Protein AF-A0A0F9TT31-F1 (afdb_monomer)

Nearest PDB structures (foldseek):
  1v15-assembly1_A  TM=3.562E-01  e=1.984E-02  Escherichia coli
  4qko-assembly4_H  TM=3.176E-01  e=2.264E-02  Pseudomonas aeruginosa PAO1
  1v14-assembly3_C  TM=3.123E-01  e=6.092E-02  Escherichia coli

Mean predicted aligned error: 6.69 Å

Structure (mmCIF, N/CA/C/O backbone):
data_AF-A0A0F9TT31-F1
#
_entry.id   AF-A0A0F9TT31-F1
#
loop_
_atom_site.group_PDB
_atom_site.id
_atom_site.type_symbol
_atom_site.label_atom_id
_atom_site.label_alt_id
_atom_site.label_comp_id
_atom_site.label_asym_id
_atom_site.label_entity_id
_atom_site.label_seq_id
_atom_site.pdbx_PDB_ins_code
_atom_site.Cartn_x
_atom_site.Cartn_y
_atom_site.Cartn_z
_atom_site.occupancy
_atom_site.B_iso_or_equiv
_atom_site.auth_seq_id
_atom_site.auth_comp_i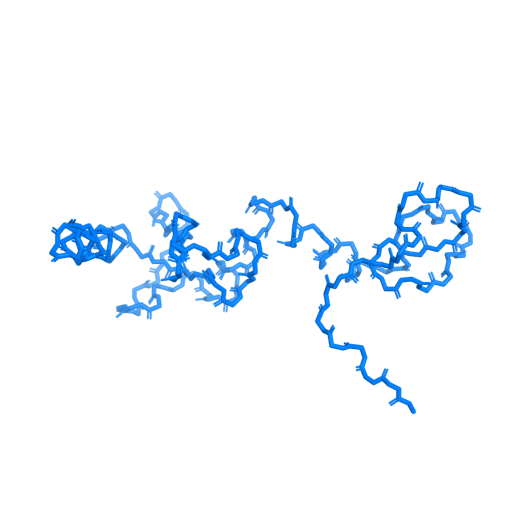d
_atom_site.auth_asym_id
_atom_site.auth_atom_id
_atom_site.pdbx_PDB_model_num
ATOM 1 N N . MET A 1 1 ? -3.411 -18.123 -25.938 1.00 38.16 1 MET A N 1
ATOM 2 C CA . MET A 1 1 ? -2.824 -16.863 -25.429 1.00 38.16 1 MET A CA 1
ATOM 3 C C . MET A 1 1 ? -3.143 -16.754 -23.943 1.00 38.16 1 MET A C 1
ATOM 5 O O . MET A 1 1 ? -4.262 -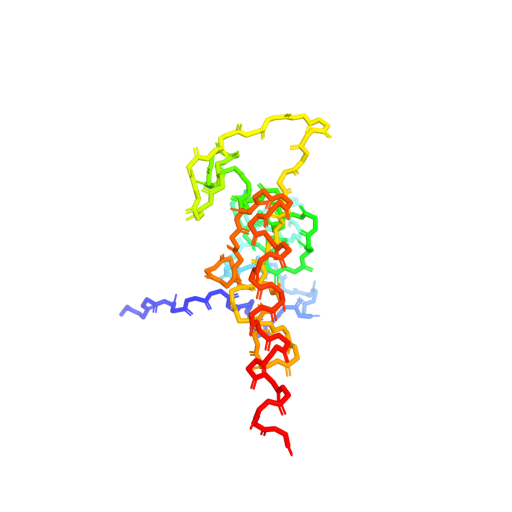16.415 -23.589 1.00 38.16 1 MET A O 1
ATOM 9 N N . ARG A 1 2 ? -2.226 -17.176 -23.061 1.00 32.69 2 ARG A N 1
ATOM 10 C CA . ARG A 1 2 ? -2.480 -17.191 -21.611 1.00 32.69 2 ARG A CA 1
ATOM 11 C C . ARG A 1 2 ? -2.205 -15.801 -21.048 1.00 32.69 2 ARG A C 1
ATOM 13 O O . ARG A 1 2 ? -1.051 -15.4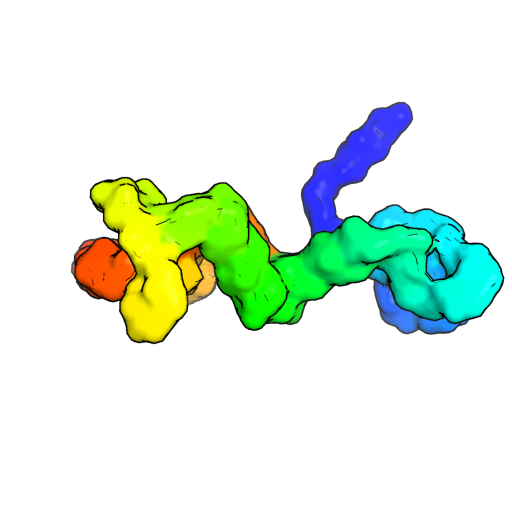01 -20.932 1.00 32.69 2 ARG A O 1
ATOM 20 N N . GLN A 1 3 ? -3.270 -15.073 -20.738 1.00 36.31 3 GLN A N 1
ATOM 21 C CA . GLN A 1 3 ? -3.204 -13.858 -19.936 1.00 36.31 3 GLN A CA 1
ATOM 22 C C . GLN A 1 3 ? -2.579 -14.246 -18.586 1.00 36.31 3 GLN A C 1
ATOM 24 O O . GLN A 1 3 ? -3.169 -15.003 -17.818 1.00 36.31 3 GLN A O 1
ATOM 29 N N . ARG A 1 4 ? -1.326 -13.840 -18.343 1.00 41.34 4 ARG A N 1
ATOM 30 C CA . ARG A 1 4 ? -0.624 -14.125 -17.086 1.00 41.34 4 ARG A CA 1
ATOM 31 C C . ARG A 1 4 ? -1.315 -13.351 -15.966 1.00 41.34 4 ARG A C 1
ATOM 33 O O . ARG A 1 4 ? -1.167 -12.137 -15.859 1.00 41.34 4 ARG A O 1
ATOM 40 N N . SER A 1 5 ? -2.066 -14.069 -15.143 1.00 43.41 5 SER A N 1
ATOM 41 C CA . SER A 1 5 ? -2.639 -13.578 -13.898 1.00 43.41 5 SER A CA 1
ATOM 42 C C . SER A 1 5 ? -1.531 -13.099 -12.950 1.00 43.41 5 SER A C 1
ATOM 44 O O . SER A 1 5 ? -0.679 -13.883 -12.542 1.00 43.41 5 SER A O 1
ATOM 46 N N . LYS A 1 6 ? -1.565 -11.800 -12.636 1.00 52.34 6 LYS A N 1
ATOM 47 C CA . LYS A 1 6 ? -1.048 -11.131 -11.429 1.00 52.34 6 LYS A CA 1
ATOM 48 C C . LYS A 1 6 ? 0.351 -11.552 -10.929 1.00 52.34 6 LYS A C 1
ATOM 50 O O . LYS A 1 6 ? 0.521 -12.412 -10.076 1.00 52.34 6 LYS A O 1
ATOM 55 N N . GLY A 1 7 ? 1.363 -10.835 -11.413 1.00 57.50 7 GLY A N 1
ATOM 56 C CA . GLY A 1 7 ? 2.409 -10.255 -10.561 1.00 57.50 7 GLY A CA 1
ATOM 57 C C . GLY A 1 7 ? 3.454 -11.138 -9.867 1.00 57.50 7 GLY A C 1
ATOM 58 O O . GLY A 1 7 ? 4.226 -10.607 -9.069 1.00 57.50 7 GLY A O 1
ATOM 59 N N . LYS A 1 8 ? 3.555 -12.437 -10.163 1.00 57.31 8 LYS A N 1
ATOM 60 C CA . LYS A 1 8 ? 4.706 -13.232 -9.705 1.00 57.31 8 LYS A CA 1
ATOM 61 C C . LYS A 1 8 ? 5.892 -13.030 -10.664 1.00 57.31 8 LYS A C 1
ATOM 63 O O . LYS A 1 8 ? 5.689 -13.155 -11.876 1.00 57.31 8 LYS A O 1
ATOM 68 N N . PRO A 1 9 ? 7.113 -12.730 -10.168 1.00 62.59 9 PRO A N 1
ATOM 69 C CA . PRO A 1 9 ? 8.290 -12.681 -11.030 1.00 62.59 9 PRO A CA 1
ATOM 70 C C . PRO A 1 9 ? 8.484 -14.037 -11.732 1.00 62.59 9 PRO A C 1
ATOM 72 O O . PRO A 1 9 ? 8.022 -15.065 -11.221 1.00 62.59 9 PRO A O 1
ATOM 75 N N . PRO A 1 10 ? 9.135 -14.063 -12.907 1.00 66.94 10 PRO A N 1
ATOM 76 C CA . PRO A 1 10 ? 9.408 -15.309 -13.612 1.00 66.94 10 PRO A CA 1
ATOM 77 C C . PRO A 1 10 ? 10.196 -16.274 -12.715 1.00 66.94 10 PRO A C 1
ATOM 79 O O . PRO A 1 10 ? 10.968 -15.849 -11.856 1.00 66.94 10 PRO A O 1
ATOM 82 N N . ALA A 1 11 ? 10.021 -17.581 -12.935 1.00 63.56 11 ALA A N 1
ATOM 83 C CA . ALA A 1 11 ? 10.742 -18.621 -12.193 1.00 63.56 11 ALA A CA 1
ATOM 84 C C . ALA A 1 11 ? 12.272 -18.447 -12.264 1.00 63.56 11 ALA A C 1
ATOM 86 O O . ALA A 1 11 ? 12.978 -18.826 -11.336 1.00 63.56 11 ALA A O 1
ATOM 87 N N . THR A 1 12 ? 12.766 -17.804 -13.325 1.00 61.66 12 THR A N 1
ATOM 88 C CA . THR A 1 12 ? 14.182 -17.510 -13.565 1.00 61.66 12 THR A CA 1
ATOM 89 C C . THR A 1 12 ? 14.692 -16.259 -12.840 1.00 61.66 12 THR A C 1
ATOM 91 O O . THR A 1 12 ? 15.802 -15.818 -13.085 1.00 61.66 12 THR A O 1
ATOM 94 N N . TYR A 1 13 ? 13.935 -15.676 -11.903 1.00 63.56 13 TYR A N 1
ATOM 95 C CA . TYR A 1 13 ? 14.320 -14.441 -11.199 1.00 63.56 13 TYR A CA 1
ATOM 96 C C . TYR A 1 13 ? 15.730 -14.452 -10.565 1.00 63.56 13 TYR A C 1
ATOM 98 O O . TYR A 1 13 ? 16.371 -13.401 -10.489 1.00 63.56 13 TYR A O 1
ATOM 106 N N . TYR A 1 14 ? 16.200 -15.609 -10.088 1.00 65.62 14 TYR A N 1
ATOM 107 C CA . TYR A 1 14 ? 17.536 -15.764 -9.496 1.00 65.62 14 TYR A CA 1
ATOM 108 C C . TYR A 1 14 ? 18.621 -16.140 -10.515 1.00 65.62 14 TYR A C 1
ATOM 110 O O . TYR A 1 14 ? 19.802 -16.137 -10.168 1.00 65.62 14 TYR A O 1
ATOM 118 N N . ASP A 1 15 ? 18.239 -16.440 -11.755 1.00 70.31 15 AS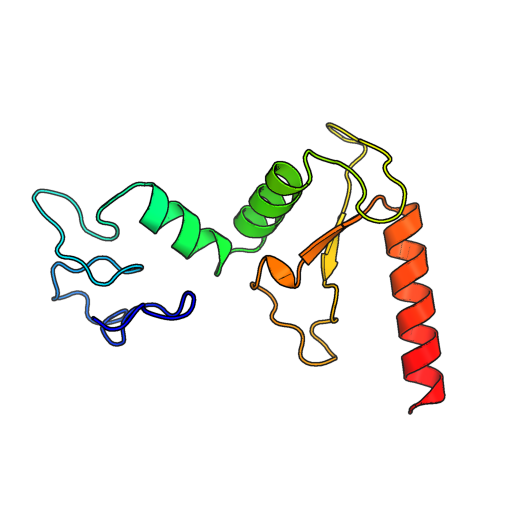P A N 1
ATOM 119 C CA . ASP A 1 15 ? 19.169 -16.747 -12.830 1.00 70.31 15 ASP A CA 1
ATOM 120 C C . ASP A 1 15 ? 19.706 -15.440 -13.421 1.00 70.31 15 ASP A C 1
ATOM 122 O O . ASP A 1 15 ? 19.084 -14.785 -14.250 1.00 70.31 15 ASP A O 1
ATOM 126 N N . ASN A 1 16 ? 20.879 -15.020 -12.948 1.00 64.94 16 ASN A N 1
ATOM 127 C CA . ASN A 1 16 ? 21.521 -13.801 -13.438 1.00 64.94 16 ASN A CA 1
ATOM 128 C C . ASN A 1 16 ? 22.185 -13.981 -14.819 1.00 64.94 16 ASN A C 1
ATOM 130 O O . ASN A 1 16 ? 22.715 -13.000 -15.346 1.00 64.94 16 ASN A O 1
ATOM 134 N N . ASN A 1 17 ? 22.178 -15.194 -15.390 1.00 68.38 17 ASN A N 1
ATOM 135 C CA . ASN A 1 17 ? 22.748 -15.477 -16.708 1.00 68.38 17 ASN A CA 1
ATOM 136 C C . ASN A 1 17 ? 21.725 -15.316 -17.836 1.00 68.38 17 ASN A C 1
ATOM 138 O O . ASN A 1 17 ? 22.116 -15.225 -19.003 1.00 68.38 17 ASN A O 1
ATOM 142 N N . ASP A 1 18 ? 20.432 -15.214 -17.515 1.00 74.31 18 ASP A N 1
ATOM 143 C CA . ASP A 1 18 ? 19.424 -14.886 -18.507 1.00 74.31 18 ASP A CA 1
ATOM 144 C C . ASP A 1 18 ? 19.368 -13.361 -18.735 1.00 74.31 18 ASP A C 1
ATOM 146 O O . ASP A 1 18 ? 19.321 -12.526 -17.831 1.00 74.31 18 ASP A O 1
ATOM 150 N N . LYS A 1 19 ? 19.418 -12.930 -19.999 1.00 85.62 19 LYS A N 1
ATOM 151 C CA . LYS A 1 19 ? 19.115 -11.538 -20.367 1.00 85.62 19 LYS A CA 1
ATOM 152 C C . LYS A 1 19 ? 17.598 -11.339 -20.304 1.00 85.62 19 LYS A C 1
ATOM 154 O O . LYS A 1 19 ? 16.987 -11.000 -21.315 1.00 85.62 19 LYS A O 1
ATOM 159 N N . SER A 1 20 ? 16.977 -11.557 -19.143 1.00 88.38 20 SER A N 1
ATOM 160 C CA . SER A 1 20 ? 15.526 -11.459 -18.958 1.00 88.38 20 SER A CA 1
ATOM 161 C C . SER A 1 20 ? 15.119 -10.388 -17.940 1.00 88.38 20 SER A C 1
ATOM 163 O O . SER A 1 20 ? 15.832 -10.021 -17.004 1.00 88.38 20 SER A O 1
ATOM 165 N N . CYS A 1 21 ? 13.944 -9.803 -18.155 1.00 89.31 21 CYS A N 1
ATOM 166 C CA . CYS A 1 21 ? 13.370 -8.829 -17.249 1.00 89.31 21 CYS A CA 1
ATOM 167 C C . CYS A 1 21 ? 12.844 -9.527 -15.994 1.00 89.31 21 CYS A C 1
ATOM 169 O O . CYS A 1 21 ? 11.911 -10.321 -16.062 1.00 89.31 21 CYS A O 1
ATOM 171 N N . ARG A 1 22 ? 13.319 -9.091 -14.826 1.00 86.69 22 ARG A N 1
ATOM 172 C CA . ARG A 1 22 ? 12.952 -9.644 -13.509 1.00 86.69 22 ARG A CA 1
ATOM 173 C C . ARG A 1 22 ? 11.478 -9.502 -13.120 1.00 86.69 22 ARG A C 1
ATOM 175 O O . ARG A 1 22 ? 11.064 -10.044 -12.101 1.00 86.69 22 ARG A O 1
ATOM 182 N N . TRP A 1 23 ? 10.699 -8.755 -13.898 1.00 87.75 23 TRP A N 1
ATOM 183 C CA . TRP A 1 23 ? 9.266 -8.575 -13.689 1.00 87.75 23 TRP A CA 1
ATOM 184 C C . TRP A 1 23 ? 8.438 -9.376 -14.693 1.00 87.75 23 TRP A C 1
ATOM 186 O O . TRP A 1 23 ? 7.717 -10.289 -14.311 1.00 87.75 23 TRP A O 1
ATOM 196 N N . CYS A 1 24 ? 8.544 -9.060 -15.988 1.00 86.62 24 CYS A N 1
ATOM 197 C CA . CYS A 1 24 ? 7.701 -9.689 -17.007 1.00 86.62 24 CYS A CA 1
ATOM 198 C C . CYS A 1 24 ? 8.310 -10.957 -17.628 1.00 86.62 24 CYS A C 1
ATOM 200 O O . CYS A 1 24 ? 7.596 -11.697 -18.302 1.00 86.62 24 CYS A O 1
ATOM 202 N N . GLY A 1 25 ? 9.608 -11.207 -17.426 1.00 86.62 25 GLY A N 1
ATOM 203 C CA . GLY A 1 25 ? 10.370 -12.273 -18.088 1.00 86.62 25 GLY A CA 1
ATOM 204 C C . GLY A 1 25 ? 10.715 -11.997 -19.555 1.00 86.62 25 GLY A C 1
ATOM 205 O O . GLY A 1 25 ? 11.271 -12.860 -20.219 1.00 86.62 25 GLY A O 1
ATOM 206 N N . GLY A 1 26 ? 10.378 -10.818 -20.089 1.00 88.06 26 GLY A N 1
ATOM 207 C CA . GLY A 1 26 ? 10.712 -10.444 -21.468 1.00 88.06 26 GLY A CA 1
ATOM 208 C C . GLY A 1 26 ? 12.216 -10.207 -21.670 1.00 88.06 26 GLY A C 1
ATOM 209 O O . GLY A 1 26 ? 12.905 -9.879 -20.702 1.00 88.06 26 GLY A O 1
ATOM 210 N N . PRO A 1 27 ? 12.732 -10.318 -22.905 1.00 89.56 27 PRO A N 1
ATOM 211 C CA . PRO A 1 27 ? 14.159 -10.185 -23.179 1.00 89.56 27 PRO A CA 1
ATOM 212 C C . PRO A 1 27 ? 14.677 -8.770 -22.876 1.00 89.56 27 PRO A C 1
ATOM 214 O O . PRO A 1 27 ? 14.004 -7.763 -23.118 1.00 89.56 27 PRO A O 1
ATOM 217 N N . LEU A 1 28 ? 15.898 -8.691 -22.355 1.00 89.75 28 LEU A N 1
ATOM 218 C CA . LEU A 1 28 ? 16.645 -7.456 -22.156 1.00 89.75 28 LEU A CA 1
ATOM 219 C C . LEU A 1 28 ? 17.566 -7.214 -23.348 1.00 89.75 28 LEU A C 1
ATOM 221 O O . LEU A 1 28 ? 18.359 -8.074 -23.721 1.00 89.75 28 LEU A O 1
ATOM 225 N N . THR A 1 29 ? 17.502 -6.008 -23.905 1.00 89.38 29 THR A N 1
ATOM 226 C CA . THR A 1 29 ? 18.351 -5.579 -25.018 1.00 89.38 29 THR A CA 1
ATOM 227 C C . THR A 1 29 ? 19.358 -4.514 -24.578 1.00 89.38 29 THR A C 1
ATOM 229 O O . THR A 1 29 ? 19.137 -3.764 -23.618 1.00 89.38 29 THR A O 1
ATOM 232 N N . GLY A 1 30 ? 20.492 -4.449 -25.280 1.00 88.94 30 GLY A N 1
ATOM 233 C CA . GLY A 1 30 ? 21.553 -3.474 -25.026 1.00 88.94 30 GLY A CA 1
ATOM 234 C C . GLY A 1 30 ? 22.140 -3.561 -23.611 1.00 88.94 30 GLY A C 1
ATOM 235 O O . GLY A 1 30 ? 22.447 -4.642 -23.105 1.00 88.94 30 GLY A O 1
ATOM 236 N N . ARG A 1 31 ? 22.292 -2.398 -22.959 1.00 89.75 31 ARG A N 1
ATOM 237 C CA . ARG A 1 31 ? 22.884 -2.260 -21.611 1.00 89.75 31 ARG A CA 1
ATOM 238 C C . ARG A 1 31 ? 21.917 -2.574 -20.461 1.00 89.75 31 ARG A C 1
ATOM 240 O O . ARG A 1 31 ? 22.306 -2.467 -19.302 1.00 89.75 31 ARG A O 1
ATOM 247 N N . LYS A 1 32 ? 20.658 -2.935 -20.735 1.00 90.31 32 LYS A N 1
ATOM 248 C CA . LYS A 1 32 ? 19.681 -3.244 -19.678 1.00 90.31 32 LYS A CA 1
ATOM 249 C C . LYS A 1 32 ? 20.051 -4.560 -18.983 1.00 90.31 32 LYS A C 1
ATOM 251 O O . LYS A 1 32 ? 20.374 -5.547 -19.643 1.00 90.31 32 LYS A O 1
ATOM 256 N N . THR A 1 33 ? 19.988 -4.571 -17.651 1.00 87.50 33 THR A N 1
ATOM 257 C CA . THR A 1 33 ? 20.413 -5.717 -16.816 1.00 87.50 33 THR A CA 1
ATOM 258 C C . THR A 1 33 ? 19.331 -6.265 -15.885 1.00 87.50 33 THR A C 1
ATOM 260 O O . THR A 1 33 ? 19.491 -7.355 -15.351 1.00 87.50 33 THR A O 1
ATOM 263 N N . ARG A 1 34 ? 18.233 -5.530 -15.649 1.00 86.94 34 ARG A N 1
ATOM 264 C CA . ARG A 1 34 ? 17.198 -5.931 -14.670 1.00 86.94 34 ARG A CA 1
ATOM 265 C C . ARG A 1 34 ? 15.770 -5.798 -15.185 1.00 86.94 34 ARG A C 1
ATOM 267 O O . ARG A 1 34 ? 14.942 -6.670 -14.933 1.00 86.94 34 ARG A O 1
ATOM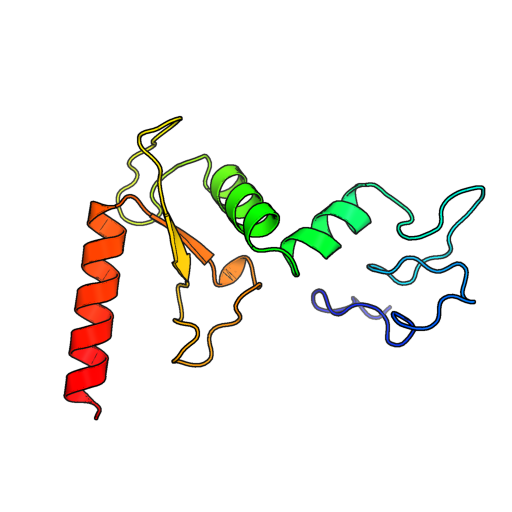 274 N N . PHE A 1 35 ? 15.467 -4.720 -15.909 1.00 91.56 35 PHE A N 1
ATOM 275 C CA . PHE A 1 35 ? 14.107 -4.416 -16.356 1.00 91.56 35 PHE A CA 1
ATOM 276 C C . PHE A 1 35 ? 14.086 -3.970 -17.814 1.00 91.56 35 PHE A C 1
ATOM 278 O O . PHE A 1 35 ? 14.941 -3.193 -18.240 1.00 91.56 35 PHE A O 1
ATOM 285 N N . CYS A 1 36 ? 13.105 -4.453 -18.581 1.00 91.94 36 CYS A N 1
ATOM 286 C CA . CYS A 1 36 ? 12.980 -4.102 -19.996 1.00 91.94 36 CYS A CA 1
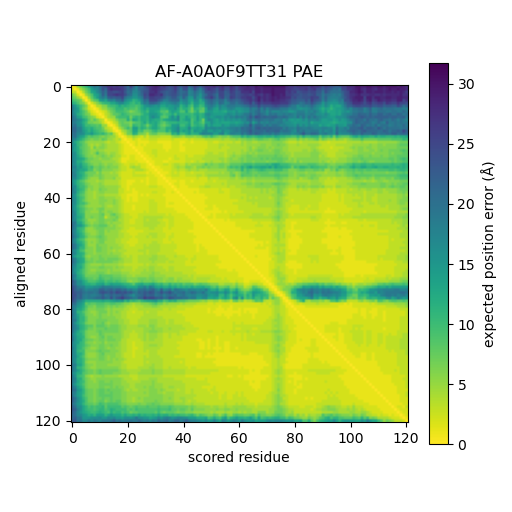ATOM 287 C C . CYS A 1 36 ? 12.406 -2.691 -20.196 1.00 91.94 36 CYS A C 1
ATOM 289 O O . CYS A 1 36 ? 12.754 -2.030 -21.176 1.00 91.94 36 CYS A O 1
ATOM 291 N N . LYS A 1 37 ? 11.584 -2.207 -19.255 1.00 92.38 37 LYS A N 1
ATOM 292 C CA . LYS A 1 37 ? 10.917 -0.899 -19.300 1.00 92.38 37 LYS A CA 1
ATOM 293 C C . LYS A 1 37 ? 10.670 -0.317 -17.895 1.00 92.38 37 LYS A C 1
ATOM 295 O O . LYS A 1 37 ? 10.650 -1.097 -16.934 1.00 92.38 37 LYS A O 1
ATOM 300 N N . PRO A 1 38 ? 10.500 1.012 -17.749 1.00 93.38 38 PRO A N 1
ATOM 301 C CA . PRO A 1 38 ? 10.284 1.665 -16.453 1.00 93.38 38 PRO A CA 1
ATOM 302 C C . PRO A 1 38 ? 9.096 1.100 -15.670 1.00 93.38 38 PRO A C 1
ATOM 304 O O . PRO A 1 38 ? 9.181 0.946 -14.454 1.00 93.38 38 PRO A O 1
ATOM 307 N N . GLU A 1 39 ? 8.029 0.695 -16.356 1.00 91.31 39 GLU A N 1
ATOM 308 C CA . GLU A 1 39 ? 6.836 0.123 -15.727 1.00 91.31 39 GLU A CA 1
ATOM 309 C C . GLU A 1 39 ? 7.175 -1.206 -15.048 1.00 91.31 39 GLU A C 1
ATOM 311 O O . GLU A 1 39 ? 6.746 -1.461 -13.933 1.00 91.31 39 GLU A O 1
ATOM 316 N N . CYS A 1 40 ? 8.026 -2.031 -15.670 1.00 91.31 40 CYS A N 1
ATOM 317 C CA . CYS A 1 40 ? 8.486 -3.284 -15.067 1.00 91.31 40 CYS A CA 1
ATOM 318 C C . CYS A 1 40 ? 9.333 -3.053 -13.811 1.00 91.31 40 CYS A C 1
ATOM 320 O O . CYS A 1 40 ? 9.241 -3.826 -12.865 1.00 91.31 40 CYS A O 1
ATOM 322 N N . ASN A 1 41 ? 10.146 -1.995 -13.799 1.00 92.44 41 ASN A N 1
ATOM 323 C CA . ASN A 1 41 ? 10.901 -1.596 -12.613 1.00 92.44 41 ASN A CA 1
ATOM 324 C C . ASN A 1 41 ? 9.948 -1.147 -11.491 1.00 92.44 41 ASN A C 1
ATOM 326 O O . ASN A 1 41 ? 10.062 -1.610 -10.360 1.00 92.44 41 ASN A O 1
ATOM 330 N N . ARG A 1 42 ? 8.973 -0.286 -11.815 1.00 91.38 42 ARG A N 1
ATOM 331 C CA . ARG A 1 42 ? 7.985 0.226 -10.857 1.00 91.38 42 ARG A CA 1
ATOM 332 C C . ARG A 1 42 ? 7.151 -0.897 -10.246 1.00 91.38 42 ARG A C 1
ATOM 334 O O . ARG A 1 42 ? 7.119 -1.011 -9.027 1.00 91.38 42 ARG A O 1
ATOM 341 N N . GLU A 1 43 ? 6.529 -1.733 -11.073 1.00 90.19 43 GLU A N 1
ATOM 342 C CA . GLU A 1 43 ? 5.686 -2.845 -10.615 1.00 90.19 43 GLU A CA 1
ATOM 343 C C . GLU A 1 43 ? 6.456 -3.825 -9.724 1.00 90.19 43 GLU A C 1
ATOM 345 O O . GLU A 1 43 ? 5.964 -4.239 -8.673 1.00 90.19 43 GLU A O 1
ATOM 350 N N . PHE A 1 44 ? 7.700 -4.140 -10.101 1.00 90.69 44 PHE A N 1
ATOM 351 C CA . PHE A 1 44 ? 8.562 -5.001 -9.302 1.00 90.69 44 PHE A CA 1
ATOM 352 C C . PHE A 1 44 ? 8.781 -4.445 -7.892 1.00 90.69 44 PHE A C 1
ATOM 354 O O . PHE A 1 44 ? 8.630 -5.176 -6.914 1.00 90.69 44 PHE A O 1
ATOM 361 N N . TRP A 1 45 ? 9.129 -3.160 -7.773 1.00 91.81 45 TRP A N 1
ATOM 362 C CA . TRP A 1 45 ? 9.407 -2.566 -6.467 1.00 91.81 45 TRP A CA 1
ATOM 363 C C . TRP A 1 45 ? 8.154 -2.286 -5.646 1.00 91.81 45 TRP A C 1
ATOM 365 O O . TRP A 1 45 ? 8.206 -2.438 -4.431 1.00 91.81 45 TRP A O 1
ATOM 375 N N . VAL A 1 46 ? 7.028 -1.938 -6.271 1.00 92.56 46 VAL A N 1
ATOM 376 C CA . VAL A 1 46 ? 5.741 -1.778 -5.571 1.00 92.56 46 VAL A CA 1
ATOM 377 C C . VAL A 1 46 ? 5.354 -3.064 -4.841 1.00 92.56 46 VAL A C 1
ATOM 379 O O . VAL A 1 46 ? 4.876 -3.005 -3.719 1.00 92.56 46 VAL A O 1
ATOM 382 N N . ARG A 1 47 ? 5.646 -4.231 -5.419 1.00 90.81 47 ARG A N 1
ATOM 383 C CA . ARG A 1 47 ? 5.307 -5.532 -4.822 1.00 90.81 47 ARG A CA 1
ATOM 384 C C . ARG A 1 47 ? 6.386 -6.119 -3.910 1.00 90.81 47 ARG A C 1
ATOM 386 O O . ARG A 1 47 ? 6.324 -7.300 -3.578 1.00 90.81 47 ARG A O 1
ATOM 393 N N . ARG A 1 48 ? 7.423 -5.347 -3.571 1.00 89.06 48 ARG A N 1
ATOM 394 C CA . ARG A 1 48 ? 8.583 -5.830 -2.790 1.00 89.06 48 ARG A CA 1
ATOM 395 C C . ARG A 1 48 ? 9.172 -4.820 -1.818 1.00 89.06 48 ARG A C 1
ATOM 397 O O . ARG A 1 48 ? 10.043 -5.177 -1.032 1.00 89.06 48 ARG A O 1
ATOM 404 N N . ASN A 1 49 ? 8.785 -3.556 -1.910 1.00 93.81 49 ASN A N 1
ATOM 405 C CA . ASN A 1 49 ? 9.334 -2.492 -1.095 1.00 93.81 49 ASN A CA 1
ATOM 406 C C . ASN A 1 49 ? 8.193 -1.639 -0.548 1.00 93.81 49 ASN A C 1
ATOM 408 O O . ASN A 1 49 ? 7.479 -0.980 -1.304 1.00 93.81 49 ASN A O 1
ATOM 412 N N . TRP A 1 50 ? 8.065 -1.624 0.778 1.00 94.62 50 TRP A N 1
ATOM 413 C CA . TRP A 1 50 ? 6.992 -0.917 1.471 1.00 94.62 50 TRP A CA 1
ATOM 414 C C . TRP A 1 50 ? 6.962 0.579 1.147 1.00 94.62 50 TRP A C 1
ATOM 416 O O . TRP A 1 50 ? 5.896 1.135 0.913 1.00 94.62 50 TRP A O 1
ATOM 426 N N . THR A 1 51 ? 8.117 1.241 1.060 1.00 94.50 51 THR A N 1
ATOM 427 C CA . THR A 1 51 ? 8.189 2.672 0.726 1.00 94.50 51 THR A CA 1
ATOM 428 C C . THR A 1 51 ? 7.616 2.954 -0.664 1.00 94.50 51 THR A C 1
ATOM 430 O O . THR A 1 51 ? 6.871 3.919 -0.846 1.00 94.50 51 THR A O 1
ATOM 433 N N . MET A 1 52 ? 7.919 2.093 -1.638 1.00 94.81 52 MET A N 1
ATOM 434 C CA . MET A 1 52 ? 7.389 2.201 -2.999 1.00 94.81 52 MET A CA 1
ATOM 435 C C . MET A 1 52 ? 5.894 1.883 -3.053 1.00 94.81 52 MET A C 1
ATOM 437 O O . MET A 1 52 ? 5.152 2.604 -3.718 1.00 94.81 52 MET A O 1
ATOM 441 N N . LEU A 1 53 ? 5.445 0.860 -2.323 1.00 95.62 53 LEU A N 1
ATOM 442 C CA . LEU A 1 53 ? 4.030 0.513 -2.200 1.00 95.62 53 LEU A CA 1
ATOM 443 C C . LEU A 1 53 ? 3.215 1.633 -1.555 1.00 95.62 53 LEU A C 1
ATOM 445 O O . LEU A 1 53 ? 2.208 2.065 -2.106 1.00 95.62 53 LEU A O 1
ATOM 449 N N . LYS A 1 54 ? 3.678 2.148 -0.415 1.00 94.88 54 LYS A N 1
ATOM 450 C CA . LYS A 1 54 ? 3.046 3.252 0.309 1.00 94.88 54 LYS A CA 1
ATOM 451 C C . LYS A 1 54 ? 2.876 4.467 -0.597 1.00 94.88 54 LYS A C 1
ATOM 453 O O . LYS A 1 54 ? 1.792 5.038 -0.668 1.00 94.88 54 LYS A O 1
ATOM 458 N N . ARG A 1 55 ? 3.930 4.838 -1.330 1.00 93.56 55 ARG A N 1
ATOM 459 C CA . ARG A 1 55 ? 3.864 5.925 -2.312 1.00 93.56 55 ARG A CA 1
ATOM 460 C C . ARG A 1 55 ? 2.862 5.623 -3.428 1.00 93.56 55 ARG A C 1
ATOM 462 O O . ARG A 1 55 ? 2.033 6.478 -3.715 1.00 93.56 55 ARG A O 1
ATOM 469 N N . TYR A 1 56 ? 2.913 4.426 -4.015 1.00 94.88 56 TYR A N 1
ATOM 470 C CA . TYR A 1 56 ? 1.968 3.987 -5.047 1.00 94.88 56 TYR A CA 1
ATOM 471 C C . TYR A 1 56 ? 0.518 4.114 -4.573 1.00 94.88 56 TYR A C 1
ATOM 473 O O . TYR A 1 56 ? -0.313 4.647 -5.299 1.00 94.88 56 TYR A O 1
ATOM 481 N N . VAL A 1 57 ? 0.217 3.647 -3.360 1.00 95.81 57 VAL A N 1
ATOM 482 C CA . VAL A 1 57 ? -1.138 3.651 -2.797 1.00 95.81 57 VAL A CA 1
ATOM 483 C C . VAL A 1 57 ? -1.610 5.073 -2.515 1.00 95.81 57 VAL A C 1
ATOM 485 O O . VAL A 1 57 ? -2.739 5.411 -2.850 1.00 95.81 57 VAL A O 1
ATOM 488 N N . HIS A 1 58 ? -0.751 5.938 -1.975 1.00 94.56 58 HIS A N 1
ATOM 489 C CA . HIS A 1 58 ? -1.103 7.344 -1.776 1.00 94.56 58 HIS A CA 1
ATOM 490 C C . HIS A 1 58 ? -1.333 8.093 -3.090 1.00 94.56 58 HIS A C 1
ATOM 492 O O . HIS A 1 58 ? -2.259 8.894 -3.166 1.00 94.56 58 HIS A O 1
ATOM 498 N N . GLU A 1 59 ? -0.525 7.832 -4.120 1.00 93.75 59 GLU A N 1
ATOM 499 C CA . GLU A 1 59 ? -0.736 8.387 -5.461 1.00 93.75 59 GLU A CA 1
ATOM 500 C C . GLU A 1 59 ? -2.038 7.855 -6.087 1.00 93.75 59 GLU A C 1
ATOM 502 O O . GLU A 1 59 ? -2.818 8.647 -6.608 1.00 93.75 59 GLU A O 1
ATOM 507 N N . ARG A 1 60 ? -2.310 6.543 -5.985 1.00 95.00 60 ARG A N 1
ATOM 508 C CA . ARG A 1 60 ? -3.551 5.899 -6.462 1.00 95.00 60 ARG A CA 1
ATOM 509 C C . ARG A 1 60 ? -4.790 6.513 -5.817 1.00 95.00 60 ARG A C 1
ATOM 511 O O . ARG A 1 60 ? -5.765 6.800 -6.500 1.00 95.00 60 ARG A O 1
ATOM 518 N N . ASP A 1 61 ? -4.734 6.703 -4.506 1.00 96.12 61 ASP A N 1
ATOM 519 C CA . ASP A 1 61 ? -5.840 7.212 -3.699 1.00 96.12 61 ASP A CA 1
ATOM 520 C C . ASP A 1 61 ? -5.919 8.747 -3.726 1.00 96.12 61 ASP A C 1
ATOM 522 O O . ASP A 1 61 ? -6.686 9.344 -2.970 1.00 96.12 61 ASP A O 1
ATOM 526 N N . ASP A 1 62 ? -5.086 9.399 -4.542 1.00 94.31 62 ASP A N 1
ATOM 527 C CA . ASP A 1 62 ? -4.977 10.849 -4.666 1.00 94.31 62 ASP A CA 1
ATOM 528 C C . ASP A 1 62 ? -4.855 11.557 -3.303 1.00 94.31 62 ASP A C 1
ATOM 530 O O . ASP A 1 62 ? -5.513 12.559 -2.997 1.00 94.31 62 ASP A O 1
ATOM 534 N N . TRP A 1 63 ? -4.048 10.950 -2.427 1.00 94.62 63 TRP A N 1
ATOM 535 C CA . TRP A 1 63 ? -3.807 11.357 -1.044 1.00 94.62 63 TRP A CA 1
ATOM 536 C C . TRP A 1 63 ? -5.088 11.527 -0.211 1.00 94.62 63 TRP A C 1
ATOM 538 O O . TRP A 1 63 ? -5.144 12.330 0.732 1.00 94.62 63 TRP A O 1
ATOM 548 N N . THR A 1 64 ? -6.125 10.759 -0.539 1.00 95.50 64 THR A N 1
ATOM 549 C CA . THR A 1 64 ? -7.455 10.851 0.061 1.00 95.50 64 THR A CA 1
ATOM 550 C C . THR A 1 64 ? -7.745 9.644 0.943 1.00 95.50 64 THR A C 1
ATOM 552 O O . THR A 1 64 ? -7.567 8.495 0.544 1.00 95.50 64 THR A O 1
ATOM 555 N N . CYS A 1 65 ? -8.196 9.905 2.173 1.00 96.62 65 CYS A N 1
ATOM 556 C CA . CYS A 1 65 ? -8.611 8.859 3.100 1.00 96.62 65 CYS A CA 1
ATOM 557 C C . CYS A 1 65 ? -9.771 8.051 2.505 1.00 96.62 65 CYS A C 1
ATOM 559 O O . CYS A 1 65 ? -10.867 8.585 2.331 1.00 96.62 65 CYS A O 1
ATOM 561 N N . GLN A 1 66 ? -9.557 6.754 2.300 1.00 97.81 66 GLN A N 1
ATOM 562 C CA . GLN A 1 66 ? -10.514 5.847 1.662 1.00 97.81 66 GLN A CA 1
ATOM 563 C C . GLN A 1 66 ? -11.745 5.526 2.528 1.00 97.81 66 GLN A C 1
ATOM 565 O O . GLN A 1 66 ? -12.677 4.889 2.057 1.00 97.81 66 GLN A O 1
ATOM 570 N N . LEU A 1 67 ? -11.779 5.976 3.790 1.00 97.06 67 LEU A N 1
ATOM 571 C CA . LEU A 1 67 ? -12.946 5.813 4.670 1.00 97.06 67 LEU A CA 1
ATOM 572 C C . LEU A 1 67 ? -13.764 7.086 4.880 1.00 97.06 67 LEU A C 1
ATOM 574 O O . LEU A 1 67 ? -14.947 6.995 5.182 1.00 97.06 67 LEU A O 1
ATOM 578 N N . CYS A 1 68 ? -13.155 8.270 4.796 1.00 96.94 68 CYS A N 1
ATOM 579 C CA . CYS A 1 68 ? -13.856 9.519 5.124 1.00 96.94 68 CYS A CA 1
ATOM 580 C C . CYS A 1 68 ? -13.710 10.625 4.079 1.00 96.94 68 CYS A C 1
ATOM 582 O O . CYS A 1 68 ? -14.165 11.738 4.323 1.00 96.94 68 CYS A O 1
ATOM 584 N N . GLY A 1 69 ? -13.015 10.371 2.968 1.00 96.31 69 GLY A N 1
ATOM 585 C CA . GLY A 1 69 ? -12.841 11.334 1.878 1.00 96.31 69 GLY A CA 1
ATOM 586 C C . GLY A 1 69 ? -11.938 12.527 2.206 1.00 96.31 69 GLY A C 1
ATOM 587 O O . GLY A 1 69 ? -11.764 13.415 1.379 1.00 96.31 69 GLY A O 1
ATOM 588 N N . THR A 1 70 ? -11.338 12.591 3.400 1.00 94.12 70 THR A N 1
ATOM 589 C CA . THR A 1 70 ? -10.438 13.700 3.742 1.00 94.12 70 THR A CA 1
ATOM 590 C C . THR A 1 70 ? -9.118 13.560 2.996 1.00 94.12 70 THR A C 1
ATOM 592 O O . THR A 1 70 ? -8.372 12.604 3.218 1.00 94.12 70 THR A O 1
ATOM 595 N N . ARG A 1 71 ? -8.803 14.556 2.171 1.00 93.25 71 ARG A N 1
ATOM 596 C CA . ARG A 1 71 ? -7.528 14.677 1.466 1.00 93.25 71 ARG A CA 1
ATOM 597 C C . ARG A 1 71 ? -6.474 15.366 2.329 1.00 93.25 71 ARG A C 1
ATOM 599 O O . ARG A 1 71 ? -6.770 16.374 2.973 1.00 93.25 71 ARG A O 1
ATOM 606 N N . ARG A 1 72 ? -5.250 14.828 2.373 1.00 86.12 72 ARG A N 1
ATOM 607 C CA . ARG A 1 72 ? -4.138 15.401 3.154 1.00 86.12 72 ARG A CA 1
ATOM 608 C C . ARG A 1 72 ? -2.822 15.315 2.392 1.00 86.12 72 ARG A C 1
ATOM 610 O O . ARG A 1 72 ? -2.408 14.233 2.000 1.00 86.12 72 ARG A O 1
ATOM 617 N N . TYR A 1 73 ? -2.143 16.449 2.265 1.00 76.56 73 TYR A N 1
ATOM 618 C CA . TYR A 1 73 ? -0.810 16.546 1.673 1.00 76.56 73 TYR A CA 1
ATOM 619 C C . TYR A 1 73 ? 0.250 16.873 2.725 1.00 76.56 73 TYR A C 1
ATOM 621 O O . TYR A 1 73 ? -0.060 17.442 3.776 1.00 76.56 73 TYR A O 1
ATOM 629 N N . GLY A 1 74 ? 1.512 16.574 2.412 1.00 65.56 74 GLY A N 1
ATOM 630 C CA . GLY A 1 74 ? 2.652 16.957 3.246 1.00 65.56 74 GLY A CA 1
ATOM 631 C C . GLY A 1 74 ? 2.628 16.303 4.629 1.00 65.56 74 GLY A C 1
ATOM 632 O O . GLY A 1 74 ? 2.128 15.194 4.780 1.00 65.56 74 GLY A O 1
ATOM 633 N N . ASN A 1 75 ? 3.148 17.001 5.640 1.00 57.06 75 ASN A N 1
ATOM 634 C CA . ASN A 1 75 ? 3.377 16.523 7.015 1.00 57.06 75 ASN A CA 1
ATOM 635 C C . ASN A 1 75 ? 2.124 16.127 7.828 1.00 57.06 75 ASN A C 1
ATOM 637 O O . ASN A 1 75 ? 2.245 15.695 8.972 1.00 57.06 75 ASN A O 1
ATOM 641 N N . ARG A 1 76 ? 0.914 16.229 7.262 1.00 63.88 76 ARG A N 1
ATOM 642 C CA . ARG A 1 76 ? -0.338 15.744 7.875 1.00 63.88 76 ARG A CA 1
ATOM 643 C C . ARG A 1 76 ? -0.686 14.350 7.350 1.00 63.88 76 ARG A C 1
ATOM 645 O O . ARG A 1 76 ? -1.789 14.138 6.851 1.00 63.88 76 ARG A O 1
ATOM 652 N N . HIS A 1 77 ? 0.292 13.450 7.396 1.00 70.81 77 HIS A N 1
ATOM 653 C CA . HIS A 1 77 ? 0.315 12.219 6.613 1.00 70.81 77 HIS A CA 1
ATOM 654 C C . HIS A 1 77 ? -0.913 11.326 6.831 1.00 70.81 77 HIS A C 1
ATOM 656 O O . HIS A 1 77 ? -1.382 11.122 7.952 1.00 70.81 77 HIS A O 1
ATOM 662 N N . ASN A 1 78 ? -1.412 10.779 5.726 1.00 84.94 78 ASN A N 1
ATOM 663 C CA . ASN A 1 78 ? -2.211 9.570 5.772 1.00 84.94 78 ASN A CA 1
ATOM 664 C C . ASN A 1 78 ? -1.278 8.365 5.974 1.00 84.94 78 ASN A C 1
ATOM 666 O O . ASN A 1 78 ? -0.137 8.359 5.505 1.00 84.94 78 ASN A O 1
ATOM 670 N N . ASP A 1 79 ? -1.785 7.350 6.654 1.00 92.75 79 ASP A N 1
ATOM 671 C CA . ASP A 1 79 ? -1.154 6.051 6.801 1.00 92.75 79 ASP A CA 1
ATOM 672 C C . ASP A 1 79 ? -1.535 5.148 5.623 1.00 92.75 79 ASP A C 1
ATOM 674 O O . ASP A 1 79 ? -2.592 5.317 5.006 1.00 92.75 79 ASP A O 1
ATOM 678 N N . ALA A 1 80 ? -0.656 4.201 5.307 1.00 94.75 80 ALA A N 1
ATOM 679 C CA . ALA A 1 80 ? -0.973 3.073 4.442 1.00 94.75 80 ALA A CA 1
ATOM 680 C C . ALA A 1 80 ? -1.368 1.907 5.355 1.00 94.75 80 ALA A C 1
ATOM 682 O O . ALA A 1 80 ? -0.523 1.374 6.070 1.00 94.75 80 ALA A O 1
ATOM 683 N N . ASP A 1 81 ? -2.660 1.601 5.376 1.00 97.31 81 ASP A N 1
ATOM 684 C CA . ASP A 1 81 ? -3.295 0.600 6.235 1.00 97.31 81 ASP A CA 1
ATOM 685 C C . ASP A 1 81 ? -3.528 -0.682 5.438 1.00 97.31 81 ASP A C 1
ATOM 687 O O . ASP A 1 81 ? -4.085 -0.628 4.336 1.00 97.31 81 ASP A O 1
ATOM 691 N N . HIS A 1 82 ? -3.118 -1.823 5.992 1.00 97.88 82 HIS A N 1
ATOM 692 C CA . HIS A 1 82 ? -3.467 -3.127 5.436 1.00 97.88 82 HIS A CA 1
ATOM 693 C C . HIS A 1 82 ? -4.949 -3.421 5.704 1.00 97.88 82 HIS A C 1
ATOM 695 O O . HIS A 1 82 ? -5.387 -3.414 6.852 1.00 97.88 82 HIS A O 1
ATOM 701 N N . ILE A 1 83 ? -5.724 -3.690 4.651 1.00 97.75 83 ILE A N 1
ATOM 702 C CA . ILE A 1 83 ? -7.162 -3.993 4.741 1.00 97.75 83 ILE A CA 1
ATOM 703 C C . ILE A 1 83 ? -7.374 -5.300 5.506 1.00 97.75 83 ILE A C 1
ATOM 705 O O . ILE A 1 83 ? -8.199 -5.355 6.417 1.00 97.75 83 ILE A O 1
ATOM 709 N N . ILE A 1 84 ? -6.607 -6.329 5.148 1.00 96.62 84 ILE A N 1
ATOM 710 C CA . ILE A 1 84 ? -6.432 -7.553 5.922 1.00 96.62 84 ILE A CA 1
ATOM 711 C C . ILE A 1 84 ? -5.080 -7.430 6.631 1.00 96.62 84 ILE A C 1
ATOM 713 O O . ILE A 1 84 ? -4.054 -7.358 5.944 1.00 96.62 84 ILE A O 1
ATOM 717 N N . PRO A 1 85 ? -5.039 -7.398 7.975 1.00 96.69 85 PRO A N 1
ATOM 718 C CA . PRO A 1 85 ? -3.785 -7.338 8.716 1.00 96.69 85 PRO A CA 1
ATOM 719 C C . PRO A 1 85 ? -2.850 -8.501 8.376 1.00 96.69 85 PRO A C 1
ATOM 721 O O . PRO A 1 85 ? -3.292 -9.627 8.148 1.00 96.69 85 PRO A O 1
ATOM 724 N N . ILE A 1 86 ? -1.539 -8.248 8.396 1.00 95.94 86 ILE A N 1
ATOM 725 C CA . ILE A 1 86 ? -0.516 -9.267 8.093 1.00 95.94 86 ILE A CA 1
ATOM 726 C C . ILE A 1 86 ? -0.629 -10.464 9.051 1.00 95.94 86 ILE A C 1
ATOM 728 O O . ILE A 1 86 ? -0.544 -11.614 8.626 1.00 95.94 86 ILE A O 1
ATOM 732 N N . SER A 1 87 ? -0.911 -10.211 10.334 1.00 95.12 87 SER A N 1
ATOM 733 C CA . SER A 1 87 ? -1.156 -11.253 11.347 1.00 95.12 87 SER A CA 1
ATOM 734 C C . SER A 1 87 ? -2.340 -12.171 11.030 1.00 95.12 87 SER A C 1
ATOM 736 O O . SER A 1 87 ? -2.488 -13.221 11.650 1.00 95.12 87 SER A O 1
ATOM 738 N N . ASP A 1 88 ? -3.196 -11.761 10.096 1.00 95.06 88 ASP A N 1
ATOM 739 C CA . ASP A 1 88 ? -4.427 -12.446 9.709 1.00 95.06 88 ASP A CA 1
ATOM 740 C C . ASP A 1 88 ? -4.301 -13.030 8.294 1.00 95.06 88 ASP A C 1
ATOM 742 O O . ASP A 1 88 ? -5.294 -13.427 7.691 1.00 95.06 88 ASP A O 1
ATOM 746 N N . GLY A 1 89 ? -3.074 -13.095 7.763 1.00 94.44 89 GLY A N 1
ATOM 747 C CA . GLY A 1 89 ? -2.774 -13.642 6.442 1.00 94.44 89 GLY A CA 1
ATOM 748 C C . GLY A 1 89 ? -2.892 -12.633 5.300 1.00 94.44 89 GLY A C 1
ATOM 749 O O . GLY A 1 89 ? -2.890 -13.034 4.138 1.00 94.44 89 GLY A O 1
ATOM 750 N N . GLY A 1 90 ? -2.994 -11.336 5.599 1.00 94.50 90 GLY A N 1
ATOM 751 C CA . GLY A 1 90 ? -2.946 -10.297 4.577 1.00 94.50 90 GLY A CA 1
ATOM 752 C C . GLY A 1 90 ? -1.589 -10.241 3.877 1.00 94.50 90 GLY A C 1
ATOM 753 O O . GLY A 1 90 ? -0.546 -10.278 4.529 1.00 94.50 90 GLY A O 1
ATOM 754 N N . ASP A 1 91 ? -1.598 -10.117 2.549 1.00 94.31 91 ASP A N 1
ATOM 755 C CA . ASP A 1 91 ? -0.369 -9.929 1.774 1.00 94.31 91 ASP A CA 1
ATOM 756 C C . ASP A 1 91 ? 0.226 -8.547 2.086 1.00 94.31 91 ASP A C 1
ATOM 758 O O . ASP A 1 91 ? -0.445 -7.519 1.941 1.00 94.31 91 ASP A O 1
ATOM 762 N N . GLU A 1 92 ? 1.482 -8.537 2.538 1.00 94.00 92 GLU A N 1
ATOM 763 C CA . GLU A 1 92 ? 2.216 -7.331 2.921 1.00 94.00 92 GLU A CA 1
ATOM 764 C C . GLU A 1 92 ? 2.379 -6.357 1.747 1.00 94.00 92 GLU A C 1
ATOM 766 O O . GLU A 1 92 ? 2.364 -5.138 1.957 1.00 94.00 92 GLU A O 1
ATOM 771 N N . PHE A 1 93 ? 2.518 -6.888 0.526 1.00 94.38 93 PHE A N 1
ATOM 772 C CA . PHE A 1 93 ? 2.890 -6.128 -0.661 1.00 94.38 93 PHE A CA 1
ATOM 773 C C . PHE A 1 93 ? 1.843 -6.117 -1.784 1.00 94.38 93 PHE A C 1
ATOM 775 O O . PHE A 1 93 ? 2.133 -5.607 -2.871 1.00 94.38 93 PHE A O 1
ATOM 782 N N . GLU A 1 94 ? 0.637 -6.643 -1.560 1.00 94.56 94 GLU A N 1
ATOM 783 C CA . GLU A 1 94 ? -0.457 -6.538 -2.529 1.00 94.56 94 GLU A CA 1
ATOM 784 C C . GLU A 1 94 ? -1.100 -5.141 -2.461 1.00 94.56 94 GLU A C 1
ATOM 786 O O . GLU A 1 94 ? -1.695 -4.796 -1.437 1.00 94.56 94 GLU A O 1
ATOM 791 N N . PRO A 1 95 ? -1.054 -4.327 -3.537 1.00 94.62 95 PRO A N 1
ATOM 792 C CA . PRO A 1 95 ? -1.657 -2.994 -3.524 1.00 94.62 95 PRO A CA 1
ATOM 793 C C . PRO A 1 95 ? -3.156 -2.988 -3.233 1.00 94.62 95 PRO A C 1
ATOM 795 O O . PRO A 1 95 ? -3.648 -2.047 -2.611 1.00 94.62 95 PRO A O 1
ATOM 798 N N . ASP A 1 96 ? -3.878 -4.031 -3.644 1.00 96.00 96 ASP A N 1
ATOM 799 C CA . ASP A 1 96 ? -5.308 -4.178 -3.358 1.00 96.00 96 ASP A CA 1
ATOM 800 C C . ASP A 1 96 ? -5.578 -4.456 -1.867 1.00 96.00 96 ASP A C 1
ATOM 802 O O . ASP A 1 96 ? -6.686 -4.209 -1.403 1.00 96.00 96 ASP A O 1
ATOM 806 N N . ASN A 1 97 ? -4.576 -4.919 -1.104 1.00 97.31 97 ASN A N 1
ATOM 807 C CA . ASN A 1 97 ? -4.658 -5.112 0.347 1.00 97.31 97 ASN A CA 1
ATOM 808 C C . ASN A 1 97 ? -4.198 -3.875 1.140 1.00 97.31 97 ASN A C 1
ATOM 810 O O . ASN A 1 97 ? -4.140 -3.925 2.363 1.00 97.31 97 ASN A O 1
ATOM 814 N N . VAL A 1 98 ? -3.864 -2.758 0.489 1.00 98.00 98 VAL A N 1
ATOM 815 C CA . VAL A 1 98 ? -3.388 -1.547 1.173 1.00 98.00 98 VAL A CA 1
ATOM 816 C C . VAL A 1 98 ? -4.220 -0.338 0.753 1.00 98.00 98 VAL A C 1
ATOM 818 O O . VAL A 1 98 ? -4.505 -0.128 -0.428 1.00 98.00 98 VAL A O 1
ATOM 821 N N . ARG A 1 99 ? -4.606 0.496 1.721 1.00 97.75 99 ARG A N 1
ATOM 822 C CA . ARG A 1 99 ? -5.408 1.711 1.504 1.00 97.75 99 ARG A CA 1
ATOM 823 C C . ARG A 1 99 ? -4.845 2.917 2.245 1.00 97.75 99 ARG A C 1
ATOM 825 O O . ARG A 1 99 ? -4.262 2.795 3.318 1.00 97.75 99 ARG A O 1
ATOM 832 N N . THR A 1 100 ? -5.080 4.103 1.702 1.00 97.19 100 THR A N 1
ATOM 833 C CA . THR A 1 100 ? -4.750 5.373 2.351 1.00 97.19 100 THR A CA 1
ATOM 834 C C . THR A 1 100 ? -5.792 5.718 3.412 1.00 97.19 100 THR A C 1
ATOM 836 O O . THR A 1 100 ? -6.954 5.945 3.077 1.00 97.19 100 THR A O 1
ATOM 839 N N . LEU A 1 101 ? -5.400 5.838 4.683 1.00 96.75 101 LEU A N 1
ATOM 840 C CA . LEU A 1 101 ? -6.273 6.287 5.776 1.00 96.75 101 LEU A CA 1
ATOM 841 C C . LEU A 1 101 ? -5.700 7.500 6.501 1.00 96.75 101 LEU A C 1
ATOM 843 O O . LEU A 1 101 ? -4.512 7.564 6.780 1.00 96.75 101 LEU A O 1
ATOM 847 N N . CYS A 1 102 ? -6.547 8.443 6.912 1.00 94.88 102 CYS A N 1
ATOM 848 C CA . 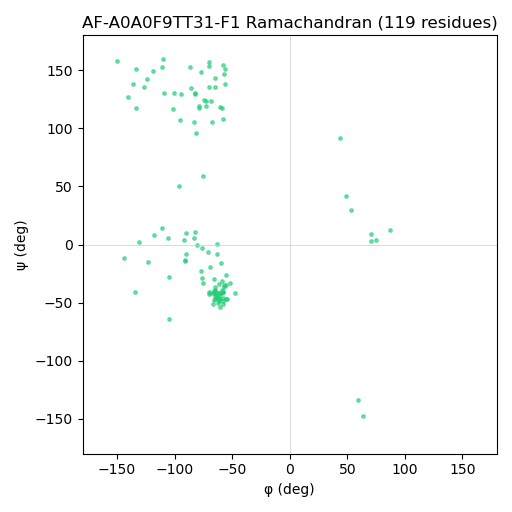CYS A 1 102 ? -6.099 9.439 7.885 1.00 94.88 102 CYS A CA 1
ATOM 849 C C . CYS A 1 102 ? -5.896 8.790 9.264 1.00 94.88 102 CYS A C 1
ATOM 851 O O . CYS A 1 102 ? -6.599 7.836 9.605 1.00 94.88 102 CYS A O 1
ATOM 853 N N . HIS A 1 103 ? -5.020 9.364 10.094 1.00 92.06 103 HIS A N 1
ATOM 854 C CA . HIS A 1 103 ? -4.694 8.840 11.429 1.00 92.06 103 HIS A CA 1
ATOM 855 C C . HIS A 1 103 ? -5.929 8.471 12.280 1.00 92.06 103 HIS A C 1
ATOM 857 O O . HIS A 1 103 ? -5.970 7.423 12.922 1.00 92.06 103 HIS A O 1
ATOM 863 N N . ARG A 1 104 ? -6.983 9.302 12.255 1.00 94.00 104 ARG A N 1
ATOM 864 C CA . ARG A 1 104 ? -8.236 9.043 12.989 1.00 94.00 104 ARG A CA 1
ATOM 865 C C . ARG A 1 104 ? -8.942 7.775 12.500 1.00 94.00 104 ARG A C 1
ATOM 867 O O . ARG A 1 104 ? -9.421 6.992 13.315 1.00 94.00 104 ARG A O 1
ATOM 874 N N . CYS A 1 105 ? -9.033 7.602 11.183 1.00 96.62 105 CYS A N 1
ATOM 875 C CA . CYS A 1 105 ? -9.662 6.439 10.564 1.00 96.62 105 CYS A CA 1
ATOM 876 C C . CYS A 1 105 ? -8.822 5.181 10.782 1.00 96.62 105 CYS A C 1
ATOM 878 O O . CYS A 1 105 ? -9.387 4.165 11.168 1.00 96.62 105 CYS A O 1
ATOM 880 N N . HIS A 1 106 ? -7.498 5.275 10.635 1.00 96.06 106 HIS A N 1
ATOM 881 C CA . HIS A 1 106 ? -6.577 4.173 10.911 1.00 96.06 106 HIS A CA 1
ATOM 882 C C . HIS A 1 106 ? -6.716 3.683 12.361 1.00 96.06 106 HIS A C 1
ATOM 884 O O . HIS A 1 106 ? -7.035 2.525 12.608 1.00 96.06 106 HIS A O 1
ATOM 890 N N . LYS A 1 107 ? -6.663 4.595 13.339 1.00 95.88 107 LYS A N 1
ATOM 891 C CA . LYS A 1 107 ? -6.867 4.258 14.757 1.00 95.88 107 LYS A CA 1
ATOM 892 C C . LYS A 1 107 ? -8.219 3.588 15.034 1.00 95.88 107 LYS A C 1
ATOM 894 O O . LYS A 1 107 ? -8.306 2.745 15.926 1.00 95.88 107 LYS A O 1
ATOM 899 N N . LYS A 1 108 ? -9.280 3.976 14.315 1.00 97.31 108 LYS A N 1
ATOM 900 C CA . LYS A 1 108 ? -10.608 3.357 14.437 1.00 97.31 108 LYS A CA 1
ATOM 901 C C . LYS A 1 108 ? -10.579 1.906 13.950 1.00 97.31 108 LYS A C 1
ATOM 903 O O . LYS A 1 108 ? -10.975 1.031 14.715 1.00 97.31 108 LYS A O 1
ATOM 908 N N . VAL A 1 109 ? -10.056 1.654 12.748 1.00 97.25 109 VAL A N 1
ATOM 909 C CA . VAL A 1 109 ? -10.017 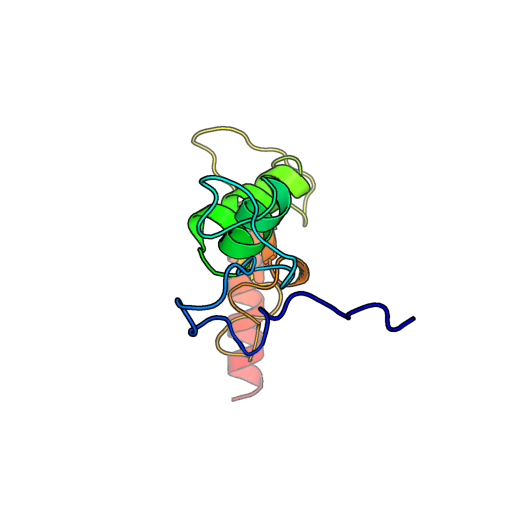0.295 12.180 1.00 97.25 109 VAL A CA 1
ATOM 910 C C . VAL A 1 109 ? -9.112 -0.638 12.979 1.00 97.25 109 VAL A C 1
ATOM 912 O O . VAL A 1 109 ? -9.519 -1.758 13.268 1.00 97.25 109 VAL A O 1
ATOM 915 N N . THR A 1 110 ? -7.956 -0.166 13.459 1.00 96.56 110 THR A N 1
ATOM 916 C CA . THR A 1 110 ? -7.077 -0.976 14.318 1.00 96.56 110 THR A CA 1
ATOM 917 C C . THR A 1 110 ? -7.784 -1.395 15.608 1.00 96.56 110 THR A C 1
ATOM 919 O O . THR A 1 110 ? -7.689 -2.548 16.020 1.00 96.56 110 THR A O 1
ATOM 922 N N . ARG A 1 111 ? -8.530 -0.481 16.246 1.00 97.12 111 ARG A N 1
ATOM 923 C CA . ARG A 1 111 ? -9.293 -0.782 17.471 1.00 97.12 111 ARG A CA 1
ATOM 924 C C . ARG A 1 111 ? -10.422 -1.780 17.222 1.00 97.12 111 ARG A C 1
ATOM 926 O O . ARG A 1 111 ? -10.647 -2.654 18.053 1.00 97.12 111 ARG A O 1
ATOM 933 N N . GLU A 1 112 ? -11.149 -1.634 16.118 1.00 96.62 112 GLU A N 1
ATOM 934 C CA . GLU A 1 112 ? -12.227 -2.557 15.736 1.00 96.62 112 GLU A CA 1
ATOM 935 C C . GLU A 1 112 ? -11.681 -3.959 15.436 1.00 96.62 112 GLU A C 1
ATOM 937 O O . GLU A 1 112 ? -12.229 -4.951 15.924 1.00 96.62 112 GLU A O 1
ATOM 942 N N . TRP A 1 113 ? -10.551 -4.044 14.731 1.00 96.06 113 TRP A N 1
ATOM 943 C CA . TRP A 1 113 ? -9.855 -5.305 14.487 1.00 96.06 113 TRP A CA 1
ATOM 944 C C . TRP A 1 113 ? -9.383 -5.969 15.789 1.00 96.06 113 TRP A C 1
ATOM 946 O O . TRP A 1 113 ? -9.700 -7.133 16.022 1.00 96.06 113 TRP A O 1
ATOM 956 N N . GLN A 1 114 ? -8.716 -5.231 16.685 1.00 95.62 114 GLN A N 1
ATOM 957 C CA . GLN A 1 114 ? -8.267 -5.759 17.983 1.00 95.62 114 GLN A CA 1
ATOM 958 C C . GLN A 1 114 ? -9.426 -6.304 18.827 1.00 95.62 114 GLN A C 1
ATOM 960 O O . GLN A 1 114 ? -9.301 -7.366 19.433 1.00 95.62 114 GLN A O 1
ATOM 965 N N . ARG A 1 115 ? -10.571 -5.607 18.845 1.00 95.81 115 ARG A N 1
ATOM 966 C CA . ARG A 1 115 ? -11.786 -6.086 19.524 1.00 95.81 115 ARG A CA 1
ATOM 967 C C . ARG A 1 115 ? -12.294 -7.388 18.915 1.00 95.81 115 ARG A C 1
ATOM 969 O O . ARG A 1 115 ? -12.597 -8.318 19.648 1.00 95.81 115 ARG A O 1
ATOM 976 N N . THR A 1 116 ? -12.351 -7.458 17.588 1.00 94.44 116 THR A N 1
ATOM 977 C CA . THR A 1 116 ? -12.797 -8.660 16.869 1.00 94.44 116 THR A CA 1
ATOM 978 C C . THR A 1 116 ? -11.868 -9.842 17.141 1.00 94.44 116 THR A C 1
ATOM 980 O O . THR A 1 116 ? -1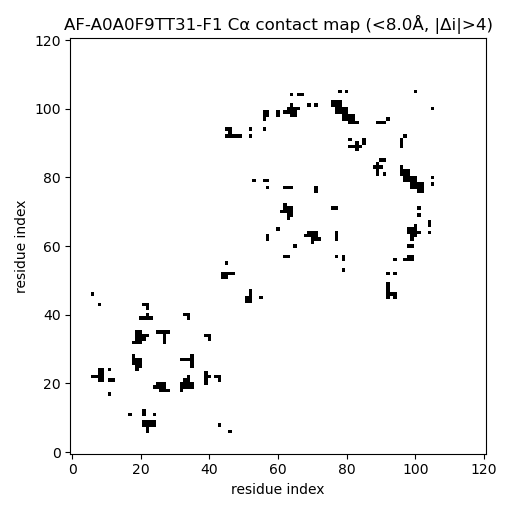2.336 -10.947 17.389 1.00 94.44 116 THR A O 1
ATOM 983 N N . LYS A 1 117 ? -10.551 -9.610 17.165 1.00 91.75 117 LYS A N 1
ATOM 984 C CA . LYS A 1 117 ? -9.564 -10.626 17.541 1.00 91.75 117 LYS A CA 1
ATOM 985 C C . LYS A 1 117 ? -9.762 -11.138 18.960 1.00 91.75 117 LYS A C 1
ATOM 987 O O . LYS A 1 117 ? -9.745 -12.343 19.149 1.00 91.75 117 LYS A O 1
ATOM 992 N N . ALA A 1 118 ? -9.974 -10.245 19.924 1.00 92.00 118 ALA A N 1
ATOM 993 C CA . ALA A 1 118 ? -10.177 -10.624 21.320 1.00 92.00 118 ALA A CA 1
ATOM 994 C C . ALA A 1 118 ? -11.473 -11.422 21.552 1.00 92.00 118 ALA A C 1
ATOM 996 O O . ALA A 1 118 ? -11.516 -12.234 22.462 1.00 92.00 118 ALA A O 1
ATOM 997 N N . LEU A 1 119 ? -12.519 -11.198 20.748 1.00 91.88 119 LEU A N 1
ATOM 998 C CA . LEU A 1 119 ? -13.776 -11.956 20.830 1.00 91.88 119 LEU A CA 1
ATOM 999 C C . LEU A 1 119 ? -13.688 -13.358 20.210 1.00 91.88 119 LEU A C 1
ATOM 1001 O O . LEU A 1 119 ? -14.499 -14.215 20.541 1.00 91.88 119 LEU A O 1
ATOM 1005 N N . ASN A 1 120 ? -12.739 -13.568 19.296 1.00 86.25 120 ASN A N 1
ATOM 1006 C CA . ASN A 1 120 ? -12.556 -14.819 18.556 1.00 86.25 120 ASN A CA 1
ATOM 1007 C C . ASN A 1 120 ? -11.340 -15.634 19.043 1.00 86.25 120 ASN A C 1
ATOM 1009 O O . ASN A 1 120 ? -10.970 -16.606 18.383 1.00 86.25 120 ASN A O 1
ATOM 1013 N N . ALA A 1 121 ? -10.688 -15.194 20.123 1.00 76.94 121 ALA A N 1
ATOM 1014 C CA . ALA A 1 121 ? -9.552 -15.854 20.765 1.00 76.94 121 ALA A CA 1
ATOM 1015 C C . ALA A 1 121 ? -10.031 -16.663 21.973 1.00 76.94 121 ALA A C 1
ATOM 1017 O O . ALA A 1 121 ? -9.495 -17.776 22.161 1.00 76.94 121 ALA A O 1
#

Organism: NCBI:txid412755

Foldseek 3Di:
DDPDPDWDFPPCLVVQVACAARTPRHHHDDPDRHHNDPVSVLSNCLQPPLVSVFVVQCVVCVCAAPPPRDHDDDPQHWDWDFCQDVVRVGRPRDSVRTHTHGPVVRVVVVVVVVVVVVVVD

InterPro domains:
  IPR002711 HNH endonuclease [PF01844] (65-111)
  IPR003615 HNH nuclease [SM00507] (52-107)
  IPR003615 HNH nuclease [cd00085] (52-110)

Radius of gyration: 18.08 Å; Cα contacts (8 Å, |Δi|>4): 161; chains: 1; bounding box: 37×36×47 Å

Sequence (121 aa):
MRQRSKGKPPATYYDNNDKSCRWCGGPLTGRKTRFCKPECNREFWVRRNWTMLKRYVHERDDWTCQLCGTRRYGNRHNDADHIIPISDGGDEFEPDNVRTLCHRCHKKVTREWQRTKALNA

pLDDT: mean 86.65, std 14.84, range [32.69, 98.0]

Solvent-accessible surface area (backbone atoms only — not comparable to full-atom values): 7086 Å² total; per-residue (Å²): 136,84,80,79,78,77,90,64,53,40,93,58,61,83,49,82,83,55,62,39,10,50,36,81,49,46,72,38,63,88,91,48,80,51,44,67,45,72,64,41,47,50,57,46,39,30,53,74,32,67,73,48,29,45,51,51,38,32,60,72,44,66,37,22,13,78,86,76,68,53,66,43,70,74,96,60,54,58,43,73,42,55,76,47,46,58,97,75,73,25,60,89,43,44,69,92,33,40,42,28,22,37,61,72,57,44,56,49,52,55,52,53,49,54,52,53,50,65,74,76,107

Secondary structure (DSSP, 8-state):
-----S-PPPTTTT-TTS-B-TTT-PBP-TT-SS-SSHHHHHHHHHTT-HHHHHHHHHHHTTTB-TTT--B--TTSPEEEEESS-GGGT--SS-GGGEEEEEHHHHHHHHHHHHHHHHH--